Protein AF-A0A966J2X4-F1 (afdb_monomer_lite)

pLDDT: mean 82.46, std 11.44, range [50.44, 94.81]

Foldseek 3Di:
DWEWEKEKEWDDFDCVVQGKTKIKMKMWIKDKDDDPDFKIKIKTKIWIKIKIWHDDPDPQKIKIWIKTKIKIQMDIGGDDDPDDDDDPRDDIDMDIWTKIWMWGDPDPFKIWIWIATPDDDRIYTYMYGYDD

Sequence (132 aa):
MSLGGRFERVLKDLPDMGGGTLGIGVSADYWRYDYGNYYRYSYLPIGVTGNYHVKLENKKVDVFGGVGLGYNIIGCSYSGPAGTLGDLCQNGSIYLIARAGGRYFLSDKTAIYGDVGAGASALNIGLTFKIK

Radius of gyration: 17.66 Å; chains: 1; bounding box: 38×23×61 Å

Structure (mmCIF, N/CA/C/O backbone):
data_AF-A0A966J2X4-F1
#
_entry.id   AF-A0A966J2X4-F1
#
loop_
_atom_site.group_PDB
_atom_site.id
_atom_site.type_symbol
_atom_site.label_atom_id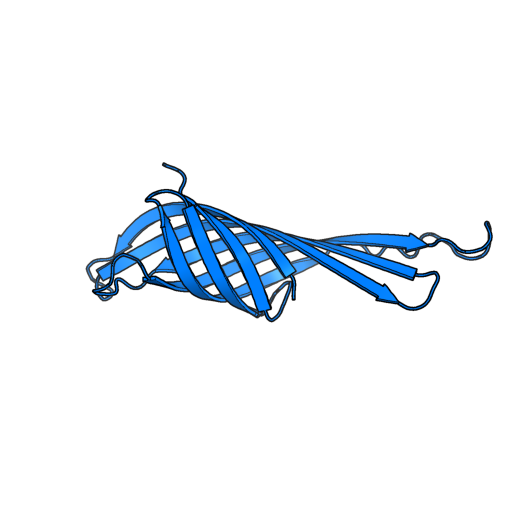
_atom_site.label_alt_id
_atom_site.label_comp_id
_atom_site.label_asym_id
_atom_site.label_entity_id
_atom_site.label_seq_id
_atom_site.pdbx_PDB_ins_code
_atom_site.Cartn_x
_atom_site.Cartn_y
_atom_site.Cartn_z
_atom_site.occupancy
_atom_site.B_iso_or_equiv
_atom_site.auth_seq_id
_atom_site.auth_comp_id
_atom_site.auth_asym_id
_atom_site.auth_atom_id
_atom_site.pdbx_PDB_model_num
ATOM 1 N N . MET A 1 1 ? 1.263 8.545 -10.528 1.00 73.31 1 MET A N 1
ATOM 2 C CA . MET A 1 1 ? 0.029 7.960 -9.970 1.00 73.31 1 MET A CA 1
ATOM 3 C C . MET A 1 1 ? -0.027 6.520 -10.419 1.00 73.31 1 MET A C 1
ATOM 5 O O . MET A 1 1 ? 0.163 6.272 -11.606 1.00 73.31 1 MET A O 1
ATOM 9 N N . SER A 1 2 ? -0.242 5.603 -9.490 1.00 80.69 2 SER A N 1
ATOM 10 C CA . SER A 1 2 ? -0.448 4.183 -9.771 1.00 80.69 2 SER A CA 1
ATOM 11 C C . SER A 1 2 ? -1.879 3.779 -9.425 1.00 80.69 2 SER A C 1
ATOM 13 O O . SER A 1 2 ? -2.526 4.399 -8.573 1.00 80.69 2 SER A O 1
ATOM 15 N N . LEU A 1 3 ? -2.366 2.747 -10.112 1.00 87.44 3 LEU A N 1
ATOM 16 C CA . LEU A 1 3 ? -3.628 2.090 -9.800 1.00 87.44 3 LEU A CA 1
ATOM 17 C C . LEU A 1 3 ? -3.324 0.666 -9.348 1.00 87.44 3 LEU A C 1
ATOM 19 O O . LEU A 1 3 ? -2.607 -0.051 -10.046 1.00 87.44 3 LEU A O 1
ATOM 23 N N . GLY A 1 4 ? -3.861 0.249 -8.205 1.00 87.81 4 GLY A N 1
ATOM 24 C CA . GLY A 1 4 ? -3.510 -1.049 -7.641 1.00 87.81 4 GLY A CA 1
ATOM 25 C C . GLY A 1 4 ? -4.601 -1.757 -6.863 1.00 87.81 4 GLY A C 1
ATOM 26 O O . GLY A 1 4 ? -5.696 -1.244 -6.612 1.00 87.81 4 GLY A O 1
ATOM 27 N N . GLY A 1 5 ? -4.267 -2.990 -6.511 1.00 91.00 5 GLY A N 1
ATOM 28 C CA . GLY A 1 5 ? -5.059 -3.867 -5.672 1.00 91.00 5 GLY A CA 1
ATOM 29 C C . GLY A 1 5 ? -4.245 -4.311 -4.468 1.00 91.00 5 GLY A C 1
ATOM 30 O O . GLY A 1 5 ? -3.038 -4.553 -4.562 1.00 91.00 5 GLY A O 1
ATOM 31 N N . ARG A 1 6 ? -4.911 -4.426 -3.322 1.00 91.56 6 ARG A N 1
ATOM 32 C CA . ARG A 1 6 ? -4.283 -4.867 -2.079 1.00 91.56 6 ARG A CA 1
ATOM 33 C C . ARG A 1 6 ? -5.111 -5.904 -1.366 1.00 91.56 6 ARG A C 1
ATOM 35 O O . ARG A 1 6 ? -6.338 -5.882 -1.406 1.00 91.56 6 ARG A O 1
ATOM 42 N N . PHE A 1 7 ? -4.407 -6.769 -0.664 1.00 92.31 7 PHE A N 1
ATOM 43 C CA . PHE A 1 7 ? -4.995 -7.712 0.259 1.00 92.31 7 PHE A CA 1
ATOM 44 C C . PHE A 1 7 ? -4.384 -7.497 1.624 1.00 92.31 7 PHE A C 1
ATOM 46 O O . PHE A 1 7 ? -3.166 -7.425 1.743 1.00 92.31 7 PHE A O 1
ATOM 53 N N . GLU A 1 8 ? -5.221 -7.409 2.647 1.00 91.00 8 GLU A N 1
ATOM 54 C CA . GLU A 1 8 ? -4.759 -7.185 4.008 1.00 91.00 8 GLU A CA 1
ATOM 55 C C . GLU A 1 8 ? -5.381 -8.181 4.974 1.00 91.00 8 GLU A C 1
ATOM 57 O O . GLU A 1 8 ? -6.575 -8.493 4.909 1.00 91.00 8 GLU A O 1
ATOM 62 N N . ARG A 1 9 ? -4.546 -8.651 5.898 1.00 90.19 9 ARG A N 1
ATOM 63 C CA . ARG A 1 9 ? -4.931 -9.480 7.026 1.00 90.19 9 ARG A CA 1
ATOM 64 C C . ARG A 1 9 ? -4.610 -8.749 8.321 1.00 90.19 9 ARG A C 1
ATOM 66 O O . ARG A 1 9 ? -3.461 -8.390 8.574 1.00 90.19 9 ARG A O 1
ATOM 73 N N . VAL A 1 10 ? -5.626 -8.571 9.158 1.00 87.69 10 VAL A N 1
ATOM 74 C CA . VAL A 1 10 ? -5.451 -8.031 10.510 1.00 87.69 10 VAL A CA 1
ATOM 75 C C . VAL A 1 10 ? -4.832 -9.118 11.381 1.00 87.69 10 VAL A C 1
ATOM 77 O O . VAL A 1 10 ? -5.325 -10.244 11.406 1.00 87.69 10 VAL A O 1
ATOM 80 N N . LEU A 1 11 ? -3.741 -8.787 12.066 1.00 86.75 11 LEU A N 1
ATOM 81 C CA . LEU A 1 11 ? -3.005 -9.726 12.909 1.00 86.75 11 LEU A CA 1
ATOM 82 C C . LEU A 1 11 ? -3.326 -9.526 14.385 1.00 86.75 11 LEU A C 1
ATOM 84 O O . LEU A 1 11 ? -3.525 -10.502 15.104 1.00 86.75 11 LEU A O 1
ATOM 88 N N . LYS A 1 12 ? -3.334 -8.273 14.849 1.00 86.38 12 LYS A N 1
ATOM 89 C CA . LYS A 1 12 ? -3.422 -7.979 16.278 1.00 86.38 12 LYS A CA 1
ATOM 90 C C . LYS A 1 12 ? -4.088 -6.636 16.547 1.00 86.38 12 LYS A C 1
ATOM 92 O O . LYS A 1 12 ? -3.738 -5.631 15.935 1.00 86.38 12 LYS A O 1
ATOM 97 N N . ASP A 1 13 ? -4.997 -6.616 17.514 1.00 84.19 13 ASP A N 1
ATOM 98 C CA . ASP A 1 13 ? -5.480 -5.384 18.129 1.00 84.19 13 ASP A CA 1
ATOM 99 C C . ASP A 1 13 ? -4.446 -4.868 19.138 1.00 84.19 13 ASP A C 1
ATOM 101 O O . ASP A 1 13 ? -3.922 -5.626 19.958 1.00 84.19 13 ASP A O 1
ATOM 105 N N . LEU A 1 14 ? -4.157 -3.570 19.085 1.00 81.88 14 LEU A N 1
ATOM 106 C CA . LEU A 1 14 ? -3.251 -2.878 19.998 1.00 81.88 14 LEU A CA 1
ATOM 107 C C . LEU A 1 14 ? -4.058 -1.868 20.830 1.00 81.88 14 LEU A C 1
ATOM 109 O O . LEU A 1 14 ? -3.992 -0.663 20.571 1.00 81.88 14 LEU A O 1
ATOM 113 N N . PRO A 1 15 ? -4.847 -2.340 21.820 1.00 71.62 15 PRO A N 1
ATOM 114 C CA . PRO A 1 15 ? -5.664 -1.468 22.663 1.00 71.62 15 PRO A CA 1
ATOM 115 C C . PRO A 1 15 ? -4.820 -0.422 23.403 1.00 71.62 15 PRO A C 1
ATOM 117 O O . PRO A 1 15 ? -5.221 0.738 23.478 1.00 71.62 15 PRO A O 1
ATOM 120 N N . ASP A 1 16 ? -3.610 -0.796 23.823 1.00 73.38 16 ASP A N 1
ATOM 121 C CA . ASP A 1 16 ? -2.697 0.056 24.594 1.00 73.38 16 ASP A CA 1
ATOM 122 C C . ASP A 1 16 ? -2.018 1.164 23.763 1.00 73.38 16 ASP A C 1
ATOM 124 O O . ASP A 1 16 ? -1.418 2.077 24.323 1.00 73.38 16 ASP A O 1
ATOM 128 N N . MET A 1 17 ? -2.123 1.129 22.426 1.00 69.00 17 MET A N 1
ATOM 129 C CA . MET A 1 17 ? -1.539 2.134 21.520 1.00 69.00 17 MET A CA 1
ATOM 130 C C . MET A 1 17 ? -2.590 3.094 20.945 1.00 69.00 17 MET A C 1
ATOM 132 O O . MET A 1 17 ? -2.536 3.474 19.781 1.00 69.00 17 MET A O 1
ATOM 136 N N . GLY A 1 18 ? -3.584 3.490 21.741 1.00 64.62 18 GLY A N 1
ATOM 137 C CA . GLY A 1 18 ? -4.689 4.327 21.253 1.00 64.62 18 GLY A CA 1
ATOM 138 C C . GLY A 1 18 ? -5.738 3.529 20.474 1.00 64.62 18 GLY A C 1
ATOM 139 O O . GLY A 1 18 ? -6.404 4.059 19.588 1.00 64.62 18 GLY A O 1
ATOM 140 N N . GLY A 1 19 ? -5.878 2.237 20.785 1.00 73.12 19 GLY A N 1
ATOM 141 C CA . GLY A 1 19 ? -6.945 1.398 20.251 1.00 73.12 19 GLY A CA 1
ATOM 142 C C . GLY A 1 19 ? -6.727 0.848 18.842 1.00 73.12 19 GLY A C 1
ATOM 143 O O . GLY A 1 19 ? -7.616 0.154 18.352 1.00 73.12 19 GLY A O 1
ATOM 144 N N . GLY A 1 20 ? -5.605 1.129 18.176 1.00 81.75 20 GLY A N 1
ATOM 145 C CA . GLY A 1 20 ? -5.401 0.764 16.774 1.00 81.75 20 GLY A CA 1
ATOM 146 C C . GLY A 1 20 ? -5.262 -0.734 16.504 1.00 81.75 20 GLY A C 1
ATOM 147 O O . GLY A 1 20 ? -5.262 -1.570 17.409 1.00 81.75 20 GLY A O 1
ATOM 148 N N . THR A 1 21 ? -5.158 -1.089 15.225 1.00 88.56 21 THR A N 1
ATOM 149 C CA . THR A 1 21 ? -4.969 -2.483 14.790 1.00 88.56 21 THR A CA 1
ATOM 150 C C . THR A 1 21 ? -3.760 -2.605 13.883 1.00 88.56 21 THR A C 1
ATOM 152 O O . THR A 1 21 ? -3.504 -1.730 13.059 1.00 88.56 21 THR A O 1
ATOM 155 N N . LEU A 1 22 ? -3.007 -3.688 14.047 1.00 90.50 22 LEU A N 1
ATOM 156 C CA . LEU A 1 22 ? -1.868 -4.016 13.209 1.00 90.50 22 LEU A CA 1
ATOM 157 C C . LEU A 1 22 ? -2.271 -5.093 12.204 1.00 90.50 22 LEU A C 1
ATOM 159 O O . LEU A 1 22 ? -2.814 -6.141 12.573 1.00 90.50 22 LEU A O 1
ATOM 163 N N . GLY A 1 23 ? -1.974 -4.841 10.937 1.00 91.06 23 GLY A N 1
ATOM 164 C CA . GLY A 1 23 ? -2.198 -5.758 9.834 1.00 91.06 23 GLY A CA 1
ATOM 165 C C . GLY A 1 23 ? -0.943 -5.960 9.000 1.00 91.06 23 GLY A C 1
ATOM 166 O O . GLY A 1 23 ? -0.013 -5.156 9.021 1.00 91.06 23 GLY A O 1
ATOM 167 N N . ILE A 1 24 ? -0.936 -7.053 8.250 1.00 93.19 24 ILE A N 1
ATOM 168 C CA . ILE A 1 24 ? 0.012 -7.277 7.168 1.00 93.19 24 ILE A CA 1
ATOM 169 C C . ILE A 1 24 ? -0.753 -7.284 5.852 1.00 93.19 24 ILE A C 1
ATOM 171 O O . ILE A 1 24 ? -1.815 -7.899 5.738 1.00 93.19 24 ILE A O 1
ATOM 175 N N . GLY A 1 25 ? -0.218 -6.583 4.866 1.00 92.62 25 GLY A N 1
ATOM 176 C CA . GLY A 1 25 ? -0.801 -6.472 3.545 1.00 92.62 25 GLY A CA 1
ATOM 177 C C . GLY A 1 25 ? 0.183 -6.850 2.457 1.00 92.62 25 GLY A C 1
ATOM 178 O O . GLY A 1 25 ? 1.393 -6.691 2.612 1.00 92.62 25 GLY A O 1
ATOM 179 N N . VAL A 1 26 ? -0.363 -7.329 1.347 1.00 93.19 26 VAL A N 1
ATOM 180 C CA . VAL A 1 26 ? 0.344 -7.456 0.078 1.00 93.19 26 VAL A CA 1
ATOM 181 C C . VAL A 1 26 ? -0.299 -6.528 -0.942 1.00 93.19 26 VAL A C 1
ATOM 183 O O . VAL A 1 26 ? -1.522 -6.359 -0.960 1.00 93.19 26 VAL A O 1
ATOM 186 N N . SER A 1 27 ? 0.520 -5.903 -1.776 1.00 91.25 27 SER A N 1
ATOM 187 C CA . SER A 1 27 ? 0.071 -4.967 -2.802 1.00 91.25 27 SER A CA 1
ATOM 188 C C . SER A 1 27 ? 0.638 -5.330 -4.161 1.00 91.25 27 SER A C 1
ATOM 190 O O . SER A 1 27 ? 1.781 -5.771 -4.262 1.00 91.25 27 SER A O 1
ATOM 192 N N . ALA A 1 28 ? -0.161 -5.100 -5.194 1.00 91.12 28 ALA A N 1
ATOM 193 C CA . ALA A 1 28 ? 0.292 -5.036 -6.570 1.00 91.12 28 ALA A CA 1
ATOM 194 C C . ALA A 1 28 ? -0.304 -3.772 -7.187 1.00 91.12 28 ALA A C 1
ATOM 196 O O . ALA A 1 28 ? -1.527 -3.628 -7.262 1.00 91.12 28 ALA A O 1
ATOM 197 N N . ASP A 1 29 ? 0.555 -2.848 -7.599 1.00 88.50 29 ASP A N 1
ATOM 198 C CA . ASP A 1 29 ? 0.140 -1.617 -8.259 1.00 88.50 29 ASP A CA 1
ATOM 199 C C . ASP A 1 29 ? 0.696 -1.609 -9.687 1.00 88.50 29 ASP A C 1
ATOM 201 O O . ASP A 1 29 ? 1.750 -2.174 -9.960 1.00 88.50 29 ASP A O 1
ATOM 205 N N . TYR A 1 30 ? -0.016 -0.984 -10.616 1.00 85.69 30 TYR A N 1
ATOM 206 C CA . TYR A 1 30 ? 0.407 -0.846 -12.002 1.00 85.69 30 TYR A CA 1
ATOM 207 C C . TYR A 1 30 ? 0.431 0.625 -12.384 1.00 85.69 30 TYR A C 1
ATOM 209 O O . TYR A 1 30 ? -0.509 1.385 -12.121 1.00 85.69 30 TYR A O 1
ATOM 217 N N . TRP A 1 31 ? 1.510 1.032 -13.037 1.00 83.19 31 TRP A N 1
ATOM 218 C CA . TRP A 1 31 ? 1.559 2.316 -13.712 1.00 83.19 31 TRP A CA 1
ATOM 219 C C . TRP A 1 31 ? 2.367 2.217 -14.996 1.00 83.19 31 TRP A C 1
ATOM 221 O O . TRP A 1 31 ? 3.255 1.377 -15.155 1.00 83.19 31 TRP A O 1
ATOM 231 N N . ARG A 1 32 ? 2.016 3.080 -15.943 1.00 81.56 32 ARG A N 1
ATOM 232 C CA . ARG A 1 32 ? 2.619 3.122 -17.266 1.00 81.56 32 ARG A CA 1
ATOM 233 C C . ARG A 1 32 ? 3.004 4.546 -17.597 1.00 81.56 32 ARG A C 1
ATOM 235 O O . ARG A 1 32 ? 2.272 5.477 -17.264 1.00 81.56 32 ARG A O 1
ATOM 242 N N . TYR A 1 33 ? 4.133 4.686 -18.268 1.00 77.06 33 TYR A N 1
ATOM 243 C CA . TYR A 1 33 ? 4.589 5.949 -18.801 1.00 77.06 33 TYR A CA 1
ATOM 244 C C . TYR A 1 33 ? 5.056 5.774 -20.242 1.00 77.06 33 TYR A C 1
ATOM 246 O O . TYR A 1 33 ? 5.845 4.881 -20.564 1.00 77.06 33 TYR A O 1
ATOM 254 N N . ASP A 1 34 ? 4.533 6.642 -21.099 1.00 77.75 34 ASP A N 1
ATOM 255 C CA . ASP A 1 34 ? 4.830 6.670 -22.522 1.00 77.75 34 ASP A CA 1
ATOM 256 C C . ASP A 1 34 ? 5.853 7.777 -22.760 1.00 77.75 34 ASP A C 1
ATOM 258 O O . ASP A 1 34 ? 5.593 8.944 -22.460 1.00 77.75 34 ASP A O 1
ATOM 262 N N . TYR A 1 35 ? 7.030 7.407 -23.263 1.00 68.75 35 TYR A N 1
ATOM 263 C CA . TYR A 1 35 ? 8.095 8.350 -23.579 1.00 68.75 35 TYR A CA 1
ATOM 264 C C . TYR A 1 35 ? 8.243 8.464 -25.100 1.00 68.75 35 TYR A C 1
ATOM 266 O O . TYR A 1 35 ? 8.883 7.647 -25.766 1.00 68.75 35 TYR A O 1
ATOM 274 N N . GLY A 1 36 ? 7.610 9.493 -25.666 1.00 73.31 36 GLY A N 1
ATOM 275 C CA . GLY A 1 36 ? 7.529 9.686 -27.114 1.00 73.31 36 GLY A CA 1
ATOM 276 C C . GLY A 1 36 ? 6.651 8.641 -27.818 1.00 73.31 36 GLY A C 1
ATOM 277 O O . GLY A 1 36 ? 5.823 7.983 -27.197 1.00 73.31 36 GLY A O 1
ATOM 278 N N . ASN A 1 37 ? 6.830 8.490 -29.136 1.00 72.25 37 ASN A N 1
ATOM 279 C CA . ASN A 1 37 ? 5.991 7.614 -29.973 1.00 72.25 37 ASN A CA 1
ATOM 280 C C . ASN A 1 37 ? 6.420 6.136 -29.981 1.00 72.25 37 ASN A C 1
ATOM 282 O O . ASN A 1 37 ? 5.702 5.302 -30.528 1.00 72.25 37 ASN A O 1
ATOM 286 N N . TYR A 1 38 ? 7.587 5.809 -29.417 1.00 66.69 38 TYR A N 1
ATOM 287 C CA . TYR A 1 38 ? 8.223 4.500 -29.621 1.00 66.69 38 TYR A CA 1
ATOM 288 C C . TYR A 1 38 ? 8.650 3.789 -28.337 1.00 66.69 38 TYR A C 1
ATOM 290 O O . TYR A 1 38 ? 8.878 2.582 -28.396 1.00 66.69 38 TYR A O 1
ATOM 298 N N . TYR A 1 39 ? 8.764 4.494 -27.203 1.00 64.38 39 TYR A N 1
ATOM 299 C CA . TYR A 1 39 ? 9.195 3.903 -25.935 1.00 64.38 39 TYR A CA 1
ATOM 300 C C . TYR A 1 39 ? 8.081 3.913 -24.915 1.00 64.38 39 TYR A C 1
ATOM 302 O O . TYR A 1 39 ? 7.415 4.922 -24.674 1.00 64.38 39 TYR A O 1
ATOM 310 N N . ARG A 1 40 ? 7.900 2.759 -24.291 1.00 74.06 40 ARG A N 1
ATOM 311 C CA . ARG A 1 40 ? 6.773 2.527 -23.415 1.00 74.06 40 ARG A CA 1
ATOM 312 C C . ARG A 1 40 ? 7.219 1.699 -22.233 1.00 74.06 40 ARG A C 1
ATOM 314 O O . ARG A 1 40 ? 7.560 0.525 -22.385 1.00 74.06 40 ARG A O 1
ATOM 321 N N . TYR A 1 41 ? 7.206 2.340 -21.073 1.00 77.19 41 TYR A N 1
ATOM 322 C CA . TYR A 1 41 ? 7.651 1.770 -19.814 1.00 77.19 41 TYR A CA 1
ATOM 323 C C . TYR A 1 41 ? 6.442 1.410 -18.964 1.00 77.19 41 TYR A C 1
ATOM 325 O O . TYR A 1 41 ? 5.534 2.217 -18.750 1.00 77.19 41 TYR A O 1
ATOM 333 N N . SER A 1 42 ? 6.425 0.180 -18.479 1.00 83.06 42 SER A N 1
ATOM 334 C CA . SER A 1 42 ? 5.438 -0.308 -17.528 1.00 83.06 42 SER A CA 1
ATOM 335 C C . SER A 1 42 ? 6.131 -0.723 -16.249 1.00 83.06 42 SER A C 1
ATOM 337 O O . SER A 1 42 ? 7.169 -1.379 -16.291 1.00 83.06 42 SER A O 1
ATOM 339 N N . TYR A 1 43 ? 5.518 -0.394 -15.127 1.00 83.69 43 TYR A N 1
ATOM 340 C CA . TYR A 1 43 ? 6.007 -0.750 -13.811 1.00 83.69 43 TYR A CA 1
ATOM 341 C C . TYR A 1 43 ? 4.914 -1.516 -13.083 1.00 83.69 43 TYR A C 1
ATOM 343 O O . TYR A 1 43 ? 3.769 -1.065 -12.999 1.00 83.69 43 TYR A O 1
ATOM 351 N N . LEU A 1 44 ? 5.296 -2.672 -12.555 1.00 87.81 44 LEU A N 1
ATOM 352 C CA . LEU A 1 44 ? 4.472 -3.518 -11.707 1.00 87.81 44 LEU A CA 1
ATOM 353 C C . LEU A 1 44 ? 5.189 -3.702 -10.361 1.00 87.81 44 LEU A C 1
ATOM 355 O O . LEU A 1 44 ? 5.860 -4.714 -10.142 1.00 87.81 44 LEU A O 1
ATOM 359 N N . PRO A 1 45 ? 5.136 -2.696 -9.475 1.00 87.88 45 PRO A N 1
ATOM 360 C CA . PRO A 1 45 ? 5.508 -2.867 -8.081 1.00 87.88 45 PRO A CA 1
ATOM 361 C C . PRO A 1 45 ? 4.630 -3.900 -7.383 1.00 87.88 45 PRO A C 1
ATOM 363 O O . PRO A 1 45 ? 3.402 -3.796 -7.362 1.00 87.88 45 PRO A O 1
ATOM 366 N N . ILE A 1 46 ? 5.287 -4.850 -6.733 1.00 91.69 46 ILE A N 1
ATOM 367 C CA . ILE A 1 46 ? 4.677 -5.733 -5.746 1.00 91.69 46 ILE A CA 1
ATOM 368 C C . ILE A 1 46 ? 5.287 -5.446 -4.380 1.00 91.69 46 ILE A C 1
ATOM 370 O O . ILE A 1 46 ? 6.460 -5.091 -4.285 1.00 91.69 46 ILE A O 1
ATOM 374 N N . GLY A 1 47 ? 4.512 -5.576 -3.309 1.00 92.06 47 GLY A N 1
ATOM 375 C CA . GLY A 1 47 ? 4.995 -5.225 -1.979 1.00 92.06 47 GLY A CA 1
ATOM 376 C C . GLY A 1 47 ? 4.339 -5.997 -0.857 1.00 92.06 47 GLY A C 1
ATOM 377 O O . GLY A 1 47 ? 3.229 -6.503 -0.995 1.00 92.06 47 GLY A O 1
ATOM 378 N N . VAL A 1 48 ? 5.051 -6.055 0.264 1.00 94.38 48 VAL A N 1
ATOM 379 C CA . VAL A 1 48 ? 4.571 -6.557 1.549 1.00 94.38 48 VAL A CA 1
ATOM 380 C C . VAL A 1 48 ? 4.734 -5.438 2.570 1.00 94.38 48 VAL A C 1
ATOM 382 O O . VAL A 1 48 ? 5.821 -4.877 2.713 1.00 94.38 48 VAL A O 1
ATOM 385 N N . THR A 1 49 ? 3.661 -5.097 3.277 1.00 93.50 49 THR A N 1
ATOM 386 C CA . THR A 1 49 ? 3.618 -3.962 4.208 1.00 93.50 49 THR A CA 1
ATOM 387 C C . THR A 1 49 ? 3.017 -4.365 5.543 1.00 93.50 49 THR A C 1
ATOM 389 O O . THR A 1 49 ? 1.965 -4.997 5.575 1.00 93.50 49 THR A O 1
ATOM 392 N N . GLY A 1 50 ? 3.637 -3.944 6.641 1.00 93.94 50 GLY A N 1
ATOM 393 C CA . GLY A 1 50 ? 2.982 -3.869 7.942 1.00 93.94 50 GLY A CA 1
ATOM 394 C C . GLY A 1 50 ? 2.247 -2.538 8.054 1.00 93.94 50 GLY A C 1
ATOM 395 O O . GLY A 1 50 ? 2.868 -1.485 7.913 1.00 93.94 50 GLY A O 1
ATOM 396 N N . ASN A 1 51 ? 0.939 -2.584 8.292 1.00 92.69 51 ASN A N 1
ATOM 397 C CA . ASN A 1 51 ? 0.085 -1.407 8.395 1.00 92.69 51 ASN A CA 1
ATOM 398 C C . ASN A 1 51 ? -0.475 -1.286 9.811 1.00 92.69 51 ASN A C 1
ATOM 400 O O . ASN A 1 51 ? -0.968 -2.252 10.393 1.00 92.69 51 ASN A O 1
ATOM 404 N N . TYR A 1 52 ? -0.406 -0.079 10.351 1.00 91.44 52 TYR A N 1
ATOM 405 C CA . TYR A 1 52 ? -1.064 0.325 11.576 1.00 91.44 52 TYR A CA 1
ATOM 406 C C . TYR A 1 52 ? -2.286 1.176 11.237 1.00 91.44 52 TYR A C 1
ATOM 408 O O . TYR A 1 52 ? -2.173 2.183 10.537 1.00 91.44 52 TYR A O 1
ATOM 416 N N . HIS A 1 53 ? -3.440 0.770 11.748 1.00 90.75 53 HIS A N 1
ATOM 417 C CA . HIS A 1 53 ? -4.736 1.389 11.497 1.00 90.75 53 HIS A CA 1
ATOM 418 C C . HIS A 1 53 ? -5.236 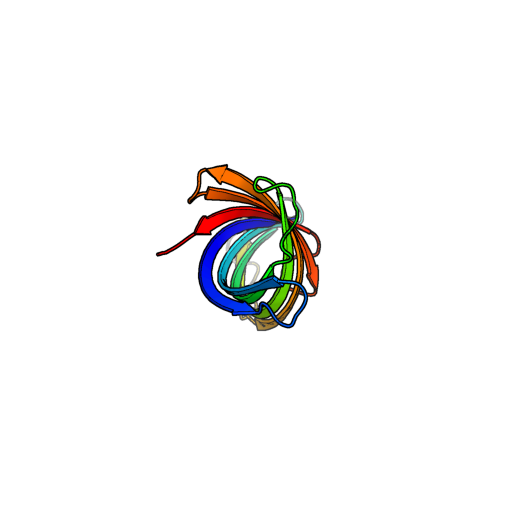2.091 12.750 1.00 90.75 53 HIS A C 1
ATOM 420 O O . HIS A 1 53 ? -5.353 1.470 13.812 1.00 90.75 53 HIS A O 1
ATOM 426 N N . VAL A 1 54 ? -5.549 3.374 12.616 1.00 87.81 54 VAL A N 1
ATOM 427 C CA . VAL A 1 54 ? -6.072 4.203 13.700 1.00 87.81 54 VAL A CA 1
ATOM 428 C C . VAL A 1 54 ? -7.585 4.036 13.761 1.00 87.81 54 VAL A C 1
ATOM 430 O O . VAL A 1 54 ? -8.286 4.302 12.785 1.00 87.81 54 VAL A O 1
ATOM 433 N N . LYS A 1 55 ? -8.108 3.637 14.926 1.00 79.19 55 LYS A N 1
ATOM 434 C CA . LYS A 1 55 ? -9.558 3.564 15.133 1.00 79.19 55 LYS A CA 1
ATOM 435 C C . LYS A 1 55 ? -10.135 4.974 15.210 1.00 79.19 55 LYS A C 1
ATOM 437 O O . LYS A 1 55 ? -9.936 5.686 16.187 1.00 79.19 55 LYS A O 1
ATOM 442 N N . LEU A 1 56 ? -10.865 5.352 14.169 1.00 81.25 56 LEU A N 1
ATOM 443 C CA . LEU A 1 56 ? -11.696 6.549 14.145 1.00 81.25 56 LEU A CA 1
ATOM 444 C C . LEU A 1 56 ? -13.106 6.202 14.638 1.00 81.25 56 LEU A C 1
ATOM 446 O O . LEU A 1 56 ? -13.565 5.069 14.479 1.00 81.25 56 LEU A O 1
ATOM 450 N N . GLU A 1 57 ? -13.827 7.180 15.192 1.00 80.00 57 GLU A N 1
ATOM 451 C CA . GLU A 1 57 ? -15.241 6.997 15.568 1.00 80.00 57 GLU A CA 1
ATOM 452 C C . GLU A 1 57 ? -16.102 6.600 14.358 1.00 80.00 57 GLU A C 1
ATOM 454 O O . GLU A 1 57 ? -17.050 5.817 14.467 1.00 80.00 57 GLU A O 1
ATOM 459 N N . ASN A 1 58 ? -15.743 7.098 13.171 1.00 79.69 58 ASN A N 1
ATOM 460 C CA . ASN A 1 58 ? -16.408 6.750 11.928 1.00 79.69 58 ASN A CA 1
ATOM 461 C C . ASN A 1 58 ? -15.896 5.414 11.374 1.00 79.69 58 ASN A C 1
ATOM 463 O O . ASN A 1 58 ? -14.859 5.357 10.723 1.00 79.69 58 ASN A O 1
ATOM 467 N N . LYS A 1 59 ? -16.697 4.356 11.519 1.00 80.25 59 LYS A N 1
ATOM 468 C CA . LYS A 1 59 ? -16.377 3.005 11.021 1.00 80.25 59 LYS A CA 1
ATOM 469 C C . LYS A 1 59 ? -16.205 2.898 9.498 1.00 80.25 59 LYS A C 1
ATOM 471 O O . LYS A 1 59 ? -15.696 1.885 9.028 1.00 80.25 59 LYS A O 1
ATOM 476 N N . LYS A 1 60 ? -16.651 3.889 8.716 1.00 86.94 60 LYS A N 1
ATOM 477 C CA . LYS A 1 60 ? -16.501 3.880 7.250 1.00 86.94 60 LYS A CA 1
ATOM 478 C C . LYS A 1 60 ? -15.145 4.388 6.784 1.00 86.94 60 LYS A C 1
ATOM 480 O O . LYS A 1 60 ? -14.758 4.069 5.664 1.00 86.94 60 LYS A O 1
ATOM 485 N N . VAL A 1 61 ? -14.454 5.178 7.602 1.00 88.56 61 VAL A N 1
ATOM 486 C CA . VAL A 1 61 ? -13.163 5.774 7.258 1.00 88.56 61 VAL A CA 1
ATOM 487 C C . VAL A 1 61 ? -12.111 5.207 8.189 1.00 88.56 61 VAL A C 1
ATOM 489 O O . VAL A 1 61 ? -12.280 5.207 9.400 1.00 88.56 61 VAL A O 1
ATOM 492 N N . ASP A 1 62 ? -11.009 4.752 7.619 1.00 90.00 62 ASP A N 1
ATOM 493 C CA . ASP A 1 62 ? -9.872 4.260 8.379 1.00 90.00 62 ASP A CA 1
ATOM 494 C C . ASP A 1 62 ? -8.597 4.915 7.865 1.00 90.00 62 ASP A C 1
ATOM 496 O O . ASP A 1 62 ? -8.338 4.936 6.661 1.00 90.00 62 ASP A O 1
ATOM 500 N N . VAL A 1 63 ? -7.829 5.485 8.786 1.00 92.00 63 VAL A N 1
ATOM 501 C CA . VAL A 1 63 ? -6.552 6.133 8.488 1.00 92.00 63 VAL A CA 1
ATOM 502 C C . VAL A 1 63 ? -5.446 5.201 8.933 1.00 92.00 63 VAL A C 1
ATOM 504 O O . VAL A 1 63 ? -5.493 4.640 10.028 1.00 92.00 63 VAL A O 1
ATOM 507 N N . PHE A 1 64 ? -4.447 5.035 8.078 1.00 92.06 64 PHE A N 1
ATOM 508 C CA . PHE A 1 64 ? -3.393 4.068 8.300 1.00 92.06 64 PHE A CA 1
ATOM 509 C C . PHE A 1 64 ? -2.022 4.618 7.929 1.00 92.06 64 PHE A C 1
ATOM 511 O O . PHE A 1 64 ? -1.867 5.419 7.005 1.00 92.06 64 PHE A O 1
ATOM 518 N N . GLY A 1 65 ? -1.018 4.145 8.656 1.00 93.19 65 GLY A N 1
ATOM 519 C CA . GLY A 1 65 ? 0.392 4.325 8.345 1.00 93.19 65 GLY A CA 1
ATOM 520 C C . GLY A 1 65 ? 1.050 2.960 8.232 1.00 93.19 65 GLY A C 1
ATOM 521 O O . GLY A 1 65 ? 0.704 2.047 8.975 1.00 93.19 65 GLY A O 1
ATOM 522 N N . GLY A 1 66 ? 1.980 2.791 7.304 1.00 91.94 66 GLY A N 1
ATOM 523 C CA . GLY A 1 66 ? 2.607 1.499 7.082 1.00 91.94 66 GLY A CA 1
ATOM 524 C C . GLY A 1 66 ? 4.026 1.601 6.570 1.00 91.94 66 GLY A C 1
ATOM 525 O O . GLY A 1 66 ? 4.432 2.602 5.974 1.00 91.94 6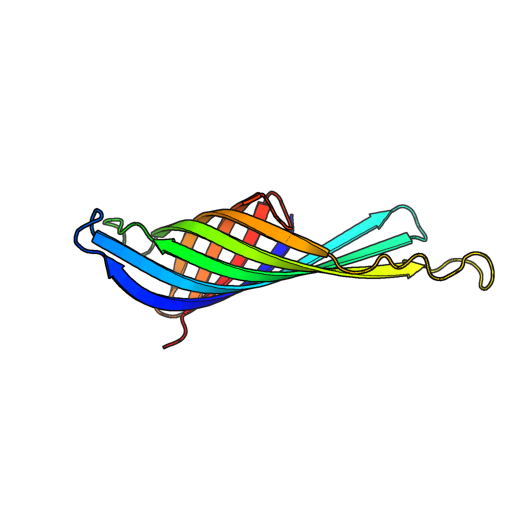6 GLY A O 1
ATOM 526 N N . VAL A 1 67 ? 4.772 0.529 6.799 1.00 94.81 67 VAL A N 1
ATOM 527 C CA . VAL A 1 67 ? 6.132 0.353 6.297 1.00 94.81 67 VAL A CA 1
ATOM 528 C C . VAL A 1 67 ? 6.305 -1.052 5.743 1.00 94.81 67 VAL A C 1
ATOM 530 O O . VAL A 1 67 ? 5.593 -1.978 6.134 1.00 94.81 67 VAL A O 1
ATOM 533 N N . GLY A 1 68 ? 7.227 -1.231 4.808 1.00 93.69 68 GLY A N 1
ATOM 534 C CA . GLY A 1 68 ? 7.391 -2.520 4.158 1.00 93.69 68 GLY A CA 1
ATOM 535 C C . GLY A 1 68 ? 8.528 -2.586 3.162 1.00 93.69 68 GLY A C 1
ATOM 536 O O . GLY A 1 68 ? 9.369 -1.693 3.072 1.00 93.69 68 GLY A O 1
ATOM 537 N N . LEU A 1 69 ? 8.512 -3.666 2.396 1.00 93.69 69 LEU A N 1
ATOM 538 C CA . LEU A 1 69 ? 9.450 -3.939 1.320 1.00 93.69 69 LEU A CA 1
ATOM 539 C C . LEU A 1 69 ? 8.669 -4.186 0.039 1.00 93.69 69 LEU A C 1
ATOM 541 O O . LEU A 1 69 ? 7.618 -4.828 0.056 1.00 93.69 69 LEU A O 1
ATOM 545 N N . GLY A 1 70 ? 9.192 -3.687 -1.070 1.00 91.19 70 GLY A N 1
ATOM 546 C CA . GLY A 1 70 ? 8.640 -3.938 -2.387 1.00 91.19 70 GLY A CA 1
ATOM 547 C C . GLY A 1 70 ? 9.701 -4.330 -3.394 1.00 91.19 70 GLY A C 1
ATOM 548 O O . GLY A 1 70 ? 10.894 -4.134 -3.175 1.00 91.19 70 GLY A O 1
ATOM 549 N N . TYR A 1 71 ? 9.238 -4.894 -4.500 1.00 88.94 71 TYR A N 1
ATOM 550 C CA . TYR A 1 71 ? 10.032 -5.237 -5.662 1.00 88.94 71 TYR A CA 1
ATOM 551 C C . TYR A 1 71 ? 9.367 -4.656 -6.906 1.00 88.94 71 TYR A C 1
ATOM 553 O O . TYR A 1 71 ? 8.184 -4.888 -7.152 1.00 88.94 71 TYR A O 1
ATOM 561 N N . ASN A 1 72 ? 10.110 -3.864 -7.672 1.00 86.62 72 ASN A N 1
ATOM 562 C CA . ASN A 1 72 ? 9.617 -3.276 -8.911 1.00 86.62 72 ASN A CA 1
ATOM 563 C C . ASN A 1 72 ? 9.911 -4.211 -10.071 1.00 86.62 72 ASN A C 1
ATOM 565 O O . ASN A 1 72 ? 11.075 -4.461 -10.360 1.00 86.62 72 ASN A O 1
ATOM 569 N N . ILE A 1 73 ? 8.881 -4.657 -10.784 1.00 85.25 73 ILE A N 1
ATOM 570 C CA . ILE A 1 73 ? 9.052 -5.338 -12.067 1.00 85.25 73 ILE A CA 1
ATOM 571 C C . ILE A 1 73 ? 8.928 -4.282 -13.166 1.00 85.25 73 ILE A C 1
ATOM 573 O O . ILE A 1 73 ? 7.890 -3.627 -13.283 1.00 85.25 73 ILE A O 1
ATOM 577 N N . ILE A 1 74 ? 9.993 -4.092 -13.945 1.00 81.62 74 ILE A N 1
ATOM 578 C CA . ILE A 1 74 ? 10.061 -3.083 -15.007 1.00 81.62 74 ILE A CA 1
ATOM 579 C C . ILE A 1 74 ? 9.927 -3.794 -16.352 1.00 81.62 74 ILE A C 1
ATOM 581 O O . ILE A 1 74 ? 10.709 -4.681 -16.676 1.00 81.62 74 ILE A O 1
ATOM 585 N N . GLY A 1 75 ? 8.928 -3.396 -17.133 1.00 73.19 75 GLY A N 1
ATOM 586 C CA . GLY A 1 75 ? 8.760 -3.810 -18.521 1.00 73.19 75 GLY A CA 1
ATOM 587 C C . GLY A 1 75 ? 9.063 -2.646 -19.456 1.00 73.19 75 GLY A C 1
ATOM 588 O O . GLY A 1 75 ? 8.539 -1.548 -19.261 1.00 73.19 75 GLY A O 1
ATOM 589 N N . CYS A 1 76 ? 9.882 -2.883 -20.477 1.00 71.19 76 CYS A N 1
ATOM 590 C CA . CYS A 1 76 ? 10.089 -1.945 -21.574 1.00 71.19 76 CYS A CA 1
ATOM 591 C C . CYS A 1 76 ? 9.527 -2.554 -22.859 1.00 71.19 76 CYS A C 1
ATOM 593 O O . CYS A 1 76 ? 9.755 -3.723 -23.159 1.00 71.19 76 CYS A O 1
ATOM 595 N N . SER A 1 77 ? 8.781 -1.760 -23.618 1.00 68.44 77 SER A N 1
ATOM 596 C CA . SER A 1 77 ? 8.341 -2.121 -24.963 1.00 68.44 77 SER A CA 1
ATOM 597 C C . SER A 1 77 ? 8.793 -1.045 -25.944 1.00 68.44 77 SER A C 1
ATOM 599 O O . SER A 1 77 ? 8.569 0.146 -25.709 1.00 68.44 77 SER A O 1
ATOM 601 N N . TYR A 1 78 ? 9.449 -1.478 -27.023 1.00 65.69 78 TYR A N 1
ATOM 602 C CA . TYR A 1 78 ? 9.893 -0.638 -28.133 1.00 65.69 78 TYR A CA 1
ATOM 603 C C . TYR A 1 78 ? 9.163 -1.049 -29.411 1.00 65.69 78 TYR A C 1
ATOM 605 O O . TYR A 1 78 ? 9.119 -2.231 -29.745 1.00 65.69 78 TYR A O 1
ATOM 613 N N . SER A 1 79 ? 8.591 -0.079 -30.123 1.00 66.00 79 SER A N 1
ATOM 614 C CA . SER A 1 79 ? 7.812 -0.310 -31.350 1.00 66.00 79 SER A CA 1
ATOM 615 C C . SER A 1 79 ? 8.416 0.350 -32.598 1.00 66.00 79 SER A C 1
ATOM 617 O O . SER A 1 79 ? 7.692 0.632 -33.550 1.00 66.00 79 SER A O 1
ATOM 619 N N . GLY A 1 80 ? 9.719 0.654 -32.594 1.00 61.88 80 GLY A N 1
ATOM 620 C CA . GLY A 1 80 ? 10.421 1.204 -33.761 1.00 61.88 80 GLY A CA 1
ATOM 621 C C . GLY A 1 80 ? 10.955 0.134 -34.730 1.00 61.88 80 GLY A C 1
ATOM 622 O O . GLY A 1 80 ? 10.755 -1.060 -34.500 1.00 61.88 80 GLY A O 1
ATOM 623 N N . PRO A 1 81 ? 11.619 0.544 -35.830 1.00 60.03 81 PRO A N 1
ATOM 624 C CA . PRO A 1 81 ? 12.142 -0.367 -36.850 1.00 60.03 81 PRO A CA 1
ATOM 625 C C . PRO A 1 81 ? 13.027 -1.463 -36.244 1.00 60.03 81 PRO A C 1
ATOM 627 O O . PRO A 1 81 ? 13.898 -1.179 -35.421 1.00 60.03 81 PRO A O 1
ATOM 630 N N . ALA A 1 82 ? 12.801 -2.716 -36.647 1.00 57.41 82 ALA A N 1
ATOM 631 C CA . ALA A 1 82 ? 13.532 -3.864 -36.118 1.00 57.41 82 ALA A CA 1
ATOM 632 C C . ALA A 1 82 ? 15.046 -3.725 -36.376 1.00 57.41 82 ALA A C 1
ATOM 634 O O . ALA A 1 82 ? 15.463 -3.515 -37.513 1.00 57.41 82 ALA A O 1
ATOM 635 N N . GLY A 1 83 ? 15.858 -3.865 -35.321 1.00 57.47 83 GLY A N 1
ATOM 636 C CA . GLY A 1 83 ? 17.323 -3.939 -35.415 1.00 57.47 83 GLY A CA 1
ATOM 637 C C . GLY A 1 83 ? 18.115 -2.773 -34.815 1.00 57.47 83 GLY A C 1
ATOM 638 O O . GLY A 1 83 ? 19.339 -2.794 -34.905 1.00 57.47 83 GLY A O 1
ATOM 639 N N . THR A 1 84 ? 17.480 -1.771 -34.198 1.00 55.78 84 THR A N 1
ATOM 640 C CA . THR A 1 84 ? 18.202 -0.574 -33.726 1.00 55.78 84 THR A CA 1
ATOM 641 C C . THR A 1 84 ? 18.673 -0.595 -32.278 1.00 55.78 84 THR A C 1
ATOM 643 O O . THR A 1 84 ? 19.622 0.128 -31.995 1.00 55.78 84 THR A O 1
ATOM 646 N N . LEU A 1 85 ? 18.102 -1.378 -31.355 1.00 52.62 85 LEU A N 1
ATOM 647 C CA . LEU A 1 85 ? 18.530 -1.341 -29.948 1.00 52.62 85 LEU A CA 1
ATOM 648 C C . LEU A 1 85 ? 18.377 -2.695 -29.248 1.00 52.62 85 LEU A C 1
ATOM 650 O O . LEU A 1 85 ? 17.340 -3.348 -29.348 1.00 52.62 85 LEU A O 1
ATOM 654 N N . GLY A 1 86 ? 19.441 -3.091 -28.541 1.00 50.44 86 GLY A N 1
ATOM 655 C CA .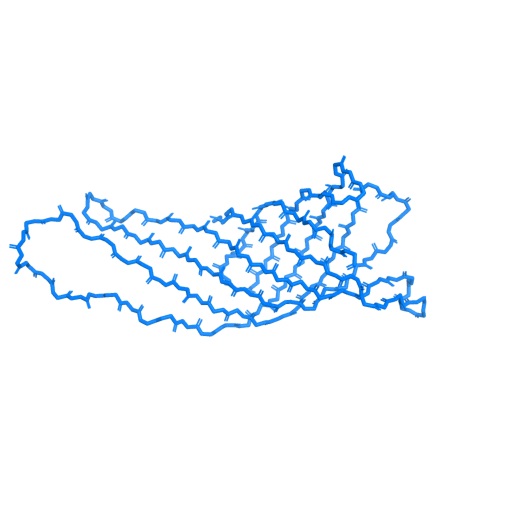 GLY A 1 86 ? 19.451 -4.230 -27.628 1.00 50.44 86 GLY A CA 1
ATOM 656 C C . GLY A 1 86 ? 18.492 -4.029 -26.457 1.00 50.44 86 GLY A C 1
ATOM 657 O O . GLY A 1 86 ? 18.037 -2.920 -26.189 1.00 50.44 86 GLY A O 1
ATOM 658 N N . ASP A 1 87 ? 18.184 -5.129 -25.783 1.00 53.53 87 ASP A N 1
ATOM 659 C CA . ASP A 1 87 ? 17.269 -5.214 -24.650 1.00 53.53 87 ASP A CA 1
ATOM 660 C C . ASP A 1 87 ? 17.689 -4.257 -23.511 1.00 53.53 87 ASP A C 1
ATOM 662 O O . ASP A 1 87 ? 18.526 -4.575 -22.670 1.00 53.53 87 ASP A O 1
ATOM 666 N N . LEU A 1 88 ? 17.147 -3.034 -23.517 1.00 53.75 88 LEU A N 1
ATOM 667 C CA . LEU A 1 88 ? 17.379 -2.005 -22.493 1.00 53.75 88 LEU A CA 1
ATOM 668 C C . LEU A 1 88 ? 16.507 -2.236 -21.242 1.00 53.75 88 LEU A C 1
ATOM 670 O O . LEU A 1 88 ? 16.364 -1.331 -20.415 1.00 53.75 88 LEU A O 1
ATOM 674 N N . CYS A 1 89 ? 15.882 -3.413 -21.103 1.00 57.09 89 CYS A N 1
ATOM 675 C CA . CYS A 1 89 ? 15.064 -3.750 -19.945 1.00 57.09 89 CYS A CA 1
ATOM 676 C C . CYS A 1 89 ? 15.937 -3.801 -18.685 1.00 57.09 89 CYS A C 1
ATOM 678 O O . CYS A 1 89 ? 16.734 -4.715 -18.484 1.00 57.09 89 CYS A O 1
ATOM 680 N N . GLN A 1 90 ? 15.795 -2.793 -17.823 1.00 58.59 90 GLN A N 1
ATOM 681 C CA . GLN A 1 90 ? 16.445 -2.799 -16.519 1.00 58.59 90 GLN A CA 1
ATOM 682 C C . GLN A 1 90 ? 15.873 -3.892 -15.616 1.00 58.59 90 GLN A C 1
ATOM 684 O O . GLN A 1 90 ? 14.665 -4.126 -15.572 1.00 58.59 90 GLN A O 1
ATOM 689 N N . ASN A 1 91 ? 16.769 -4.503 -14.842 1.00 66.88 91 ASN A N 1
ATOM 690 C CA . ASN A 1 91 ? 16.427 -5.456 -13.798 1.00 66.88 91 ASN A CA 1
ATOM 691 C C . ASN A 1 91 ? 15.551 -4.803 -12.726 1.00 66.88 91 ASN A C 1
ATOM 693 O O . ASN A 1 91 ? 15.766 -3.654 -12.331 1.00 66.88 91 ASN A O 1
ATOM 697 N N . GLY A 1 92 ? 14.579 -5.566 -12.230 1.00 71.19 92 GLY A N 1
ATOM 698 C CA . GLY A 1 92 ? 13.750 -5.135 -11.117 1.00 71.19 92 GLY A CA 1
ATOM 699 C C . GLY A 1 92 ? 14.565 -4.883 -9.849 1.00 71.19 92 GLY A C 1
ATOM 700 O O . GLY A 1 92 ? 15.586 -5.532 -9.612 1.00 71.19 92 GLY A O 1
ATOM 701 N N . SER A 1 93 ? 14.115 -3.939 -9.024 1.00 83.81 93 SER A N 1
ATOM 702 C CA . SER A 1 93 ? 14.823 -3.509 -7.814 1.00 83.81 93 SER A CA 1
ATOM 703 C C . SER A 1 93 ? 13.969 -3.663 -6.561 1.00 83.81 93 SER A C 1
ATOM 705 O O . SER A 1 93 ? 12.751 -3.469 -6.591 1.00 83.81 93 SER A O 1
ATOM 707 N N . ILE A 1 94 ? 14.624 -4.002 -5.448 1.00 88.56 94 ILE A N 1
ATOM 708 C CA . ILE A 1 94 ? 14.011 -3.986 -4.117 1.00 88.56 94 ILE A CA 1
ATOM 709 C C . ILE A 1 94 ? 14.026 -2.548 -3.593 1.00 88.56 94 ILE A C 1
ATOM 711 O O . ILE A 1 94 ? 15.008 -1.828 -3.768 1.00 88.56 94 ILE A O 1
ATOM 715 N N . TYR A 1 95 ? 12.952 -2.133 -2.930 1.00 88.81 95 TYR A N 1
ATOM 716 C CA . TYR A 1 95 ? 12.828 -0.813 -2.320 1.00 88.81 95 TYR A CA 1
ATOM 717 C C . TYR A 1 95 ? 12.080 -0.884 -0.987 1.00 88.81 95 TYR A C 1
ATOM 719 O O . TYR A 1 95 ? 11.326 -1.821 -0.719 1.00 88.81 95 TYR A O 1
ATOM 727 N N . LEU A 1 96 ? 12.286 0.129 -0.146 1.00 91.44 96 LEU A N 1
ATOM 728 C CA . LEU A 1 96 ? 11.524 0.309 1.087 1.00 91.44 96 LEU A CA 1
ATOM 729 C C . LEU A 1 96 ? 10.219 1.046 0.795 1.00 91.44 96 LEU A C 1
ATOM 731 O O . LEU A 1 96 ? 10.181 1.991 0.008 1.00 91.44 96 LEU A O 1
ATOM 735 N N . ILE A 1 97 ? 9.157 0.613 1.460 1.00 91.38 97 ILE A N 1
ATOM 736 C CA . ILE A 1 97 ? 7.843 1.242 1.425 1.00 91.38 97 ILE A CA 1
ATOM 737 C C . ILE A 1 97 ? 7.666 1.990 2.741 1.00 91.38 97 ILE A C 1
ATOM 739 O O . ILE A 1 97 ? 7.785 1.391 3.806 1.00 91.38 97 ILE A O 1
ATOM 743 N N . ALA A 1 98 ? 7.337 3.273 2.671 1.00 92.50 98 ALA A N 1
ATOM 744 C CA . ALA A 1 98 ? 6.836 4.052 3.796 1.00 92.50 98 ALA A CA 1
ATOM 745 C C . ALA A 1 98 ? 5.632 4.851 3.309 1.00 92.50 98 ALA A C 1
ATOM 747 O O . ALA A 1 98 ? 5.720 5.563 2.312 1.00 92.50 98 ALA A O 1
ATOM 748 N N . ARG A 1 99 ? 4.486 4.693 3.964 1.00 91.56 99 ARG A N 1
ATOM 749 C CA . ARG A 1 99 ? 3.191 5.098 3.408 1.00 91.56 99 ARG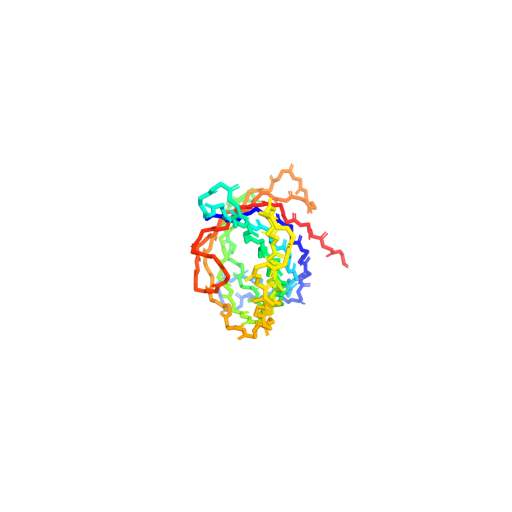 A CA 1
ATOM 750 C C . ARG A 1 99 ? 2.246 5.581 4.495 1.00 91.56 99 ARG A C 1
ATOM 752 O O . ARG A 1 99 ? 2.211 5.014 5.582 1.00 91.56 99 ARG A O 1
ATOM 759 N N . ALA A 1 100 ? 1.442 6.581 4.167 1.00 93.25 100 ALA A N 1
ATOM 760 C CA . ALA A 1 100 ? 0.350 7.059 4.997 1.00 93.25 100 ALA A CA 1
ATOM 761 C C . ALA A 1 100 ? -0.851 7.378 4.107 1.00 93.25 100 ALA A C 1
ATOM 763 O O . ALA A 1 100 ? -0.708 7.923 3.012 1.00 93.25 100 ALA A O 1
ATOM 764 N N . GLY A 1 101 ? -2.044 7.009 4.552 1.00 91.94 101 GLY A N 1
ATOM 765 C CA . GLY A 1 101 ? -3.235 7.189 3.740 1.00 91.94 101 GLY A CA 1
ATOM 766 C C . GLY A 1 101 ? -4.525 6.914 4.481 1.00 91.94 101 GLY A C 1
ATOM 767 O O . GLY A 1 101 ? -4.546 6.641 5.681 1.00 91.94 101 GLY A O 1
ATOM 768 N N . GLY A 1 102 ? -5.614 6.991 3.728 1.00 92.38 102 GLY A N 1
ATOM 769 C CA . GLY A 1 102 ? -6.952 6.676 4.196 1.00 92.38 102 GLY A CA 1
ATOM 770 C C . GLY A 1 102 ? -7.615 5.636 3.305 1.00 92.38 102 GLY A C 1
ATOM 771 O O . GLY A 1 102 ? -7.325 5.532 2.110 1.00 92.38 102 GLY A O 1
ATOM 772 N N . ARG A 1 103 ? -8.536 4.870 3.883 1.00 92.19 103 ARG A N 1
ATOM 773 C CA . ARG A 1 103 ? -9.447 3.995 3.151 1.00 92.19 103 ARG A CA 1
ATOM 774 C C . ARG A 1 103 ? -10.893 4.256 3.542 1.00 92.19 103 ARG A C 1
ATOM 776 O O . ARG A 1 103 ? -11.191 4.575 4.691 1.00 92.19 103 ARG A O 1
ATOM 783 N N . TYR A 1 104 ? -11.778 4.105 2.567 1.00 91.50 104 TYR A N 1
ATOM 784 C CA . TYR A 1 104 ? -13.218 4.219 2.723 1.00 91.50 104 TYR A CA 1
ATOM 785 C C . TYR A 1 104 ? -13.869 2.867 2.429 1.00 91.50 104 TYR A C 1
ATOM 787 O O . TYR A 1 104 ? -13.770 2.349 1.313 1.00 91.50 104 TYR A O 1
ATOM 795 N N . PHE A 1 105 ? -14.520 2.279 3.430 1.00 91.31 105 PHE A N 1
ATOM 796 C CA . PHE A 1 105 ? -15.162 0.973 3.310 1.00 91.31 105 PHE A CA 1
ATOM 797 C C . PHE A 1 105 ? -16.446 1.071 2.487 1.00 91.31 105 PHE A C 1
ATOM 799 O O . PHE A 1 105 ? -17.415 1.722 2.875 1.00 91.31 105 PHE A O 1
ATOM 806 N N . LEU A 1 106 ? -16.444 0.383 1.345 1.00 91.25 106 LEU A N 1
ATOM 807 C CA . LEU A 1 106 ? -17.629 0.166 0.515 1.00 91.25 106 LEU A CA 1
ATOM 808 C C . LEU A 1 106 ? -18.469 -0.991 1.079 1.00 91.25 106 LEU A C 1
ATOM 810 O O . LEU A 1 106 ? -19.688 -1.005 0.949 1.00 91.25 106 LEU A O 1
ATOM 814 N N . SER A 1 107 ? -17.805 -1.958 1.715 1.00 89.06 107 SER A N 1
ATOM 815 C CA . SER A 1 107 ? -18.397 -3.081 2.444 1.00 89.06 107 SER A CA 1
ATOM 816 C C . SER A 1 107 ? -17.436 -3.569 3.535 1.00 89.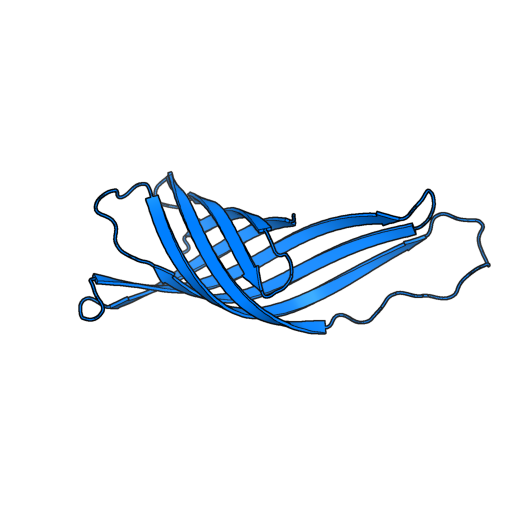06 107 SER A C 1
ATOM 818 O O . SER A 1 107 ? -16.279 -3.153 3.574 1.00 89.06 107 SER A O 1
ATOM 820 N N . ASP A 1 108 ? -17.861 -4.524 4.367 1.00 84.88 108 ASP A N 1
ATOM 821 C CA . ASP A 1 108 ? -17.021 -5.122 5.423 1.00 84.88 108 ASP A CA 1
ATOM 822 C C . ASP A 1 108 ? -15.736 -5.797 4.905 1.00 84.88 108 ASP A C 1
ATOM 824 O O . ASP A 1 108 ? -14.810 -6.069 5.675 1.00 84.88 108 ASP A O 1
ATOM 828 N N . LYS A 1 109 ? -15.682 -6.109 3.603 1.00 87.69 109 LYS A N 1
ATOM 829 C CA . LYS A 1 109 ? -14.556 -6.804 2.963 1.00 87.69 109 LYS A CA 1
ATOM 830 C C . LYS A 1 109 ? -13.813 -5.961 1.935 1.00 87.69 109 LYS A C 1
ATOM 832 O O . LYS A 1 109 ? -12.710 -6.346 1.558 1.00 87.69 109 LYS A O 1
ATOM 837 N N . THR A 1 110 ? -14.384 -4.851 1.478 1.00 91.00 110 THR A N 1
ATOM 838 C CA . THR A 1 110 ? -13.829 -4.062 0.373 1.00 91.00 110 THR A CA 1
ATOM 839 C C . THR A 1 110 ? -13.812 -2.589 0.734 1.00 91.00 110 THR A C 1
ATOM 841 O O . THR A 1 110 ? -14.840 -2.018 1.098 1.00 91.00 110 THR A O 1
ATOM 844 N N . ALA A 1 111 ? -12.655 -1.958 0.567 1.00 91.56 111 ALA A N 1
ATOM 845 C CA . ALA A 1 111 ? -12.506 -0.520 0.717 1.00 91.56 111 ALA A CA 1
ATOM 846 C C . ALA A 1 111 ? -11.735 0.066 -0.463 1.00 91.56 111 ALA A C 1
ATOM 848 O O . ALA A 1 111 ? -10.837 -0.572 -1.009 1.00 91.56 111 ALA A O 1
ATOM 849 N N . ILE A 1 112 ? -12.076 1.293 -0.837 1.00 93.31 112 ILE A N 1
ATOM 850 C CA . ILE A 1 112 ? -11.222 2.103 -1.703 1.00 93.31 112 ILE A CA 1
ATOM 851 C C . ILE A 1 112 ? -10.160 2.771 -0.832 1.00 93.31 112 ILE A C 1
ATOM 853 O O . ILE A 1 112 ? -10.466 3.197 0.279 1.00 93.31 112 ILE A O 1
ATOM 857 N N . TYR A 1 113 ? -8.919 2.847 -1.300 1.00 92.69 113 TYR A N 1
ATOM 858 C CA . TYR A 1 113 ? -7.844 3.539 -0.595 1.00 92.69 113 TYR A CA 1
ATOM 859 C C . TYR A 1 113 ? -7.257 4.659 -1.444 1.00 92.69 113 TYR A C 1
ATOM 861 O O . TYR A 1 113 ? -7.216 4.579 -2.673 1.00 92.69 113 TYR A O 1
ATOM 869 N N . GLY A 1 114 ? -6.746 5.672 -0.753 1.00 92.56 114 GLY A N 1
ATOM 870 C CA . GLY A 1 114 ? -5.850 6.678 -1.297 1.00 92.56 114 GLY A CA 1
ATOM 871 C C . GLY A 1 114 ? -4.708 6.900 -0.316 1.00 92.56 114 GLY A C 1
ATOM 872 O O . GLY A 1 114 ? -4.936 7.100 0.878 1.00 92.56 114 GLY A O 1
ATOM 873 N N . ASP A 1 115 ? -3.477 6.833 -0.804 1.00 91.00 115 ASP A N 1
ATOM 874 C CA . ASP A 1 115 ? -2.294 6.989 0.031 1.00 91.00 115 ASP A CA 1
ATOM 875 C C . ASP A 1 115 ? -1.158 7.690 -0.694 1.00 91.00 115 ASP A C 1
ATOM 877 O O . ASP A 1 115 ? -1.057 7.678 -1.924 1.00 91.00 115 ASP A O 1
ATOM 881 N N . VAL A 1 116 ? -0.293 8.275 0.121 1.00 90.38 116 VAL A N 1
ATOM 882 C CA . VAL A 1 116 ? 0.950 8.896 -0.303 1.00 90.38 116 VAL A CA 1
ATOM 883 C C . VAL A 1 116 ? 2.109 8.258 0.443 1.00 90.38 116 VAL A C 1
ATOM 885 O O . VAL A 1 116 ? 1.972 7.808 1.585 1.00 90.38 116 VAL A O 1
ATOM 888 N N . GLY A 1 117 ? 3.266 8.190 -0.201 1.00 83.94 117 GLY A N 1
ATOM 889 C CA . GLY A 1 117 ? 4.403 7.530 0.415 1.00 83.94 117 GLY A CA 1
ATOM 890 C C . GLY A 1 117 ? 5.678 7.545 -0.405 1.00 83.94 117 GLY A C 1
ATOM 891 O O . GLY A 1 117 ? 5.690 7.878 -1.588 1.00 83.94 117 GLY A O 1
ATOM 892 N N . ALA A 1 118 ? 6.755 7.145 0.259 1.00 77.50 118 ALA A N 1
ATOM 893 C CA . ALA A 1 118 ? 8.011 6.791 -0.369 1.00 77.50 118 ALA A CA 1
ATOM 894 C C . ALA A 1 118 ? 7.969 5.307 -0.770 1.00 77.50 118 ALA A C 1
ATOM 896 O O . ALA A 1 118 ? 7.621 4.439 0.033 1.00 77.50 118 ALA A O 1
ATOM 897 N N . GLY A 1 119 ? 8.295 5.021 -2.030 1.00 71.38 119 GLY A N 1
ATOM 898 C CA . GLY A 1 119 ? 8.267 3.677 -2.599 1.00 71.38 119 GLY A CA 1
ATOM 899 C C . GLY A 1 119 ? 8.025 3.722 -4.106 1.00 71.38 119 GLY A C 1
ATOM 900 O O . GLY A 1 119 ? 8.579 4.572 -4.797 1.00 71.38 119 GLY A O 1
ATOM 901 N N . ALA A 1 120 ? 7.175 2.829 -4.616 1.00 66.50 120 ALA A N 1
ATOM 902 C CA . ALA A 1 120 ? 6.925 2.697 -6.053 1.00 66.50 120 ALA A CA 1
ATOM 903 C C . ALA A 1 120 ? 6.199 3.881 -6.705 1.00 66.50 120 ALA A C 1
ATOM 905 O O . ALA A 1 120 ? 6.389 4.147 -7.890 1.00 66.50 120 ALA A O 1
ATOM 906 N N . SER A 1 121 ? 5.340 4.581 -5.962 1.00 70.69 121 SER A N 1
ATOM 907 C CA . SER A 1 121 ? 4.692 5.803 -6.435 1.00 70.69 121 SER A CA 1
ATOM 908 C C . SER A 1 121 ? 4.405 6.736 -5.270 1.00 70.69 121 SER A C 1
ATOM 910 O O . SER A 1 121 ? 4.019 6.281 -4.193 1.00 70.69 121 SER A O 1
ATOM 912 N N . ALA A 1 122 ? 4.545 8.040 -5.520 1.00 82.75 122 ALA A N 1
ATOM 913 C CA . ALA A 1 122 ? 4.253 9.084 -4.541 1.00 82.75 122 ALA A CA 1
ATOM 914 C C . ALA A 1 122 ? 2.761 9.160 -4.176 1.00 82.75 122 ALA A C 1
ATOM 916 O O . ALA A 1 122 ? 2.428 9.577 -3.072 1.00 82.75 122 ALA A O 1
ATOM 917 N N . LEU A 1 123 ? 1.877 8.755 -5.096 1.00 86.81 123 LEU A N 1
ATOM 918 C CA . LEU A 1 123 ? 0.426 8.723 -4.918 1.00 86.81 123 LEU A CA 1
ATOM 919 C C . LEU A 1 123 ? -0.125 7.417 -5.498 1.00 86.81 123 LEU A C 1
ATOM 921 O O . LEU A 1 123 ? 0.026 7.168 -6.702 1.00 86.81 123 LEU A O 1
ATOM 925 N N . ASN A 1 124 ? -0.793 6.632 -4.655 1.00 87.50 124 ASN A N 1
ATOM 926 C CA . ASN A 1 124 ? -1.428 5.372 -5.030 1.00 87.50 124 ASN A CA 1
ATOM 927 C C . ASN A 1 124 ? -2.919 5.435 -4.688 1.00 87.50 124 ASN A C 1
ATOM 929 O O . ASN A 1 124 ? -3.307 5.857 -3.595 1.00 87.50 124 ASN A O 1
ATOM 933 N N . ILE A 1 125 ? -3.755 4.986 -5.619 1.00 90.69 125 ILE A N 1
ATOM 934 C CA . ILE A 1 125 ? -5.203 4.865 -5.435 1.00 90.69 125 ILE A CA 1
ATOM 935 C C . ILE A 1 125 ? -5.599 3.458 -5.870 1.00 90.69 125 ILE A C 1
ATOM 937 O O . ILE A 1 125 ? -5.022 2.909 -6.809 1.00 90.69 125 ILE A O 1
ATOM 941 N N . GLY A 1 126 ? -6.563 2.843 -5.195 1.00 90.56 126 GLY A N 1
ATOM 942 C CA . GLY A 1 126 ? -6.957 1.490 -5.559 1.00 90.56 126 GLY A CA 1
ATOM 943 C C . GLY A 1 126 ? -7.974 0.856 -4.634 1.00 90.56 126 GLY A C 1
ATOM 944 O O . GLY A 1 126 ? -8.617 1.523 -3.823 1.00 90.56 126 GLY A O 1
ATOM 945 N N . LEU A 1 127 ? -8.113 -0.460 -4.766 1.00 92.44 127 LEU A N 1
ATOM 946 C CA . LEU A 1 127 ? -9.018 -1.266 -3.953 1.00 92.44 127 LEU A CA 1
ATOM 947 C C . LEU A 1 127 ? -8.227 -2.140 -2.987 1.00 92.44 127 LEU A C 1
ATOM 949 O O . LEU A 1 127 ? -7.246 -2.776 -3.367 1.00 92.44 127 LEU A O 1
ATOM 953 N N . THR A 1 128 ? -8.677 -2.200 -1.739 1.00 91.12 128 THR A N 1
ATOM 954 C CA . THR A 1 128 ? -8.176 -3.151 -0.751 1.00 91.12 128 THR A CA 1
ATOM 955 C C . THR A 1 128 ? -9.261 -4.155 -0.398 1.00 91.12 128 THR A C 1
ATOM 957 O O . THR A 1 128 ? -10.440 -3.808 -0.253 1.00 91.12 128 THR A O 1
ATOM 960 N N . PHE A 1 129 ? -8.842 -5.399 -0.221 1.00 90.69 129 PHE A N 1
ATOM 961 C CA . PHE A 1 129 ? -9.690 -6.507 0.170 1.00 90.69 129 PHE A CA 1
ATOM 962 C C . PHE A 1 129 ? -9.204 -7.072 1.499 1.00 90.69 129 PHE A C 1
ATOM 964 O O . PHE A 1 129 ? -8.038 -7.438 1.658 1.00 90.69 129 PHE A O 1
ATOM 971 N N . LYS A 1 130 ? -10.114 -7.158 2.466 1.00 88.06 130 LYS A N 1
ATOM 972 C CA . LYS A 1 130 ? -9.840 -7.795 3.751 1.00 88.06 130 LYS A CA 1
ATOM 973 C C . LYS A 1 130 ? -9.938 -9.310 3.596 1.00 88.06 130 LYS A C 1
ATOM 975 O O . LYS A 1 130 ? -10.986 -9.827 3.202 1.00 88.06 130 LYS A O 1
ATOM 980 N N . ILE A 1 131 ? -8.870 -10.017 3.952 1.00 82.56 131 ILE A N 1
ATOM 981 C CA . ILE A 1 131 ? -8.848 -11.481 4.031 1.00 82.56 131 ILE A CA 1
ATOM 982 C C . ILE A 1 131 ? -9.148 -11.901 5.482 1.00 82.56 131 ILE A C 1
ATOM 984 O O . ILE A 1 131 ? -8.702 -11.238 6.421 1.00 82.56 131 ILE A O 1
ATOM 988 N N . LYS A 1 132 ? -9.955 -12.959 5.657 1.00 64.62 132 LYS A N 1
ATOM 989 C CA . LYS A 1 132 ? -10.240 -13.574 6.968 1.00 64.62 132 LYS A CA 1
ATOM 990 C C . LYS A 1 132 ? -9.022 -14.320 7.515 1.00 64.62 132 LYS A C 1
ATOM 992 O O . LYS A 1 132 ? -8.344 -14.997 6.716 1.00 64.62 132 LYS A O 1
#

Secondary structure (DSSP, 8-state):
-EEEEEEEEEEEE-GGGTS-EEEEEEEEEEEEEEETTTEEEEEEEEEEEEEEEE--S-TTEEEEEEEEEEEEEEEEEE-SSTTS-----PPPEEEEEEEEEEEEESSSSEEEEEEEEESS-SEEEEEEEE--